Protein AF-U6LW77-F1 (afdb_monomer_lite)

Secondary structure (DSSP, 8-state):
---EEEEGGGPPP--SSHHHHHHTSSS----S-TT-EEEEE-TT-------------TTT-GGG-S-S-----PPPP---SS---THHHHHHHHH-TT--------------SSS-HHHHHHHHHHHHHHHHHHHHHHHHHHT--

Organism: Eimeria maxima (NCBI:txid5804)

Structure (mmCIF, N/CA/C/O backbone):
data_AF-U6LW77-F1
#
_entry.id   AF-U6LW77-F1
#
loop_
_atom_site.group_PDB
_atom_site.id
_atom_site.type_symbol
_atom_site.label_atom_id
_atom_site.label_alt_id
_atom_site.label_comp_id
_atom_site.label_asym_id
_atom_site.label_entity_id
_atom_site.label_seq_id
_atom_site.pdbx_PDB_ins_code
_atom_site.Cartn_x
_atom_site.Cartn_y
_atom_site.Cartn_z
_atom_site.occupancy
_atom_site.B_iso_or_equiv
_atom_site.auth_seq_id
_atom_site.auth_comp_id
_atom_site.auth_asym_id
_atom_site.auth_atom_id
_atom_site.pdbx_PDB_model_num
ATOM 1 N N . MET A 1 1 ? -12.841 -6.731 -34.573 1.00 54.94 1 MET A N 1
ATOM 2 C CA . MET A 1 1 ? -11.436 -6.396 -34.899 1.00 54.94 1 MET A CA 1
ATOM 3 C C . MET A 1 1 ? -10.593 -6.785 -33.699 1.00 54.94 1 MET A C 1
ATOM 5 O O . MET A 1 1 ? -10.964 -6.394 -32.600 1.00 54.94 1 MET A O 1
ATOM 9 N N . ALA A 1 2 ? -9.561 -7.614 -33.876 1.00 68.81 2 ALA A N 1
ATOM 10 C CA . ALA A 1 2 ? -8.704 -8.038 -32.770 1.00 68.81 2 ALA A CA 1
ATOM 11 C C . ALA A 1 2 ? -7.929 -6.826 -32.225 1.00 68.81 2 ALA A C 1
ATOM 13 O O . ALA A 1 2 ? -7.281 -6.113 -32.988 1.00 68.81 2 ALA A O 1
ATOM 14 N N . GLU A 1 3 ? -8.062 -6.565 -30.928 1.00 81.88 3 GLU A N 1
ATOM 15 C CA . GLU A 1 3 ? -7.374 -5.492 -30.206 1.00 81.88 3 GLU A CA 1
ATOM 16 C C . GLU A 1 3 ? -6.294 -6.141 -29.341 1.00 81.88 3 GLU A C 1
ATOM 18 O O . GLU A 1 3 ? -6.603 -7.033 -28.548 1.00 81.88 3 GLU A O 1
ATOM 23 N N . TYR A 1 4 ? -5.041 -5.712 -29.493 1.00 89.50 4 TYR A N 1
ATOM 24 C CA . TYR A 1 4 ? -3.953 -6.188 -28.644 1.00 89.50 4 TYR A CA 1
ATOM 25 C C . TYR A 1 4 ? -3.834 -5.281 -27.419 1.00 89.50 4 TYR A C 1
ATOM 27 O O . TYR A 1 4 ? -3.858 -4.057 -27.538 1.00 89.50 4 TYR A O 1
ATOM 35 N N . ARG A 1 5 ? -3.735 -5.867 -26.227 1.00 94.06 5 ARG A N 1
ATOM 36 C CA . ARG A 1 5 ? -3.650 -5.130 -24.961 1.00 94.06 5 ARG A CA 1
ATOM 37 C C . ARG A 1 5 ? -2.265 -5.323 -24.371 1.00 94.06 5 ARG A C 1
ATOM 39 O O . ARG A 1 5 ? -1.871 -6.461 -24.140 1.00 94.06 5 ARG A O 1
ATOM 46 N N . PHE A 1 6 ? -1.576 -4.218 -24.123 1.00 93.88 6 PHE A N 1
ATOM 47 C CA . PHE A 1 6 ? -0.241 -4.199 -23.547 1.00 93.88 6 PHE A CA 1
ATOM 48 C C . PHE A 1 6 ? -0.336 -3.891 -22.053 1.00 93.88 6 PHE A C 1
ATOM 50 O O . PHE A 1 6 ? -0.899 -2.864 -21.649 1.00 93.88 6 PHE A O 1
ATOM 57 N N . TYR A 1 7 ? 0.182 -4.796 -21.235 1.00 95.94 7 TYR A N 1
ATOM 58 C CA . TYR A 1 7 ? 0.090 -4.755 -19.781 1.00 95.94 7 TYR A CA 1
ATOM 59 C C . TYR A 1 7 ? 1.467 -4.539 -19.152 1.00 95.94 7 TYR A C 1
ATOM 61 O O . TYR A 1 7 ? 2.499 -4.736 -19.785 1.00 95.94 7 TYR A O 1
ATOM 69 N N . ALA A 1 8 ? 1.497 -4.169 -17.873 1.00 95.81 8 ALA A N 1
ATOM 70 C CA . ALA A 1 8 ? 2.746 -3.975 -17.145 1.00 95.81 8 ALA A CA 1
ATOM 71 C C . ALA A 1 8 ? 3.631 -5.231 -17.128 1.00 95.81 8 ALA A C 1
ATOM 73 O O . ALA A 1 8 ? 4.846 -5.106 -17.220 1.00 95.81 8 ALA A O 1
ATOM 74 N N . ARG A 1 9 ? 3.049 -6.436 -17.096 1.00 94.88 9 ARG A N 1
ATOM 75 C CA . ARG A 1 9 ? 3.798 -7.705 -17.191 1.00 94.88 9 ARG A CA 1
ATOM 76 C C . ARG A 1 9 ? 4.641 -7.876 -18.458 1.00 94.88 9 ARG A C 1
ATOM 78 O O . ARG A 1 9 ? 5.553 -8.691 -18.450 1.00 94.88 9 ARG A O 1
ATOM 85 N N . ASP A 1 10 ? 4.341 -7.132 -19.521 1.00 93.56 10 ASP A N 1
ATOM 86 C CA . ASP A 1 10 ? 5.078 -7.209 -20.784 1.00 93.56 10 ASP A CA 1
ATOM 87 C C . ASP A 1 10 ? 6.398 -6.403 -20.726 1.00 93.56 10 ASP A C 1
ATOM 89 O O . ASP A 1 10 ? 7.209 -6.457 -21.649 1.00 93.56 10 ASP A O 1
ATOM 93 N N . LEU A 1 11 ? 6.641 -5.660 -19.635 1.00 93.62 11 LEU A N 1
ATOM 94 C CA . LEU A 1 11 ? 7.901 -4.961 -19.382 1.00 93.62 11 LEU A CA 1
ATOM 95 C C . LEU A 1 11 ? 8.980 -5.939 -18.905 1.00 93.62 11 LEU A C 1
ATOM 97 O O . LEU A 1 11 ? 8.848 -6.576 -17.859 1.00 93.62 11 LEU A O 1
ATOM 101 N N . VAL A 1 12 ? 10.090 -5.998 -19.641 1.00 92.88 12 VAL A N 1
ATOM 102 C CA . VAL A 1 12 ? 11.230 -6.870 -19.333 1.00 92.88 12 VAL A CA 1
ATOM 103 C C . VAL A 1 12 ? 12.325 -6.080 -18.624 1.00 92.88 12 VAL A C 1
ATOM 105 O O . VAL A 1 12 ? 12.732 -5.009 -19.074 1.00 92.88 12 VAL A O 1
ATOM 108 N N . TRP A 1 13 ? 12.840 -6.622 -17.519 1.00 94.12 13 TRP A N 1
ATOM 109 C CA . TRP A 1 13 ? 13.993 -6.042 -16.840 1.00 94.12 13 TRP A CA 1
ATOM 110 C C . TRP A 1 13 ? 15.296 -6.374 -17.566 1.00 94.12 13 TRP A C 1
ATOM 112 O O . TRP A 1 13 ? 15.626 -7.538 -17.794 1.00 94.12 13 TRP A O 1
ATOM 122 N N . ILE A 1 14 ? 16.062 -5.329 -17.877 1.00 93.12 14 ILE A N 1
ATOM 123 C CA . ILE A 1 14 ? 17.384 -5.429 -18.491 1.00 93.12 14 ILE A CA 1
ATOM 124 C C . ILE A 1 14 ? 18.415 -4.941 -17.457 1.00 93.12 14 ILE A C 1
ATOM 126 O O . ILE A 1 14 ? 18.376 -3.770 -17.066 1.00 93.12 14 ILE A O 1
ATOM 130 N N . PRO A 1 15 ? 19.325 -5.806 -16.970 1.00 92.50 15 PRO A N 1
ATOM 1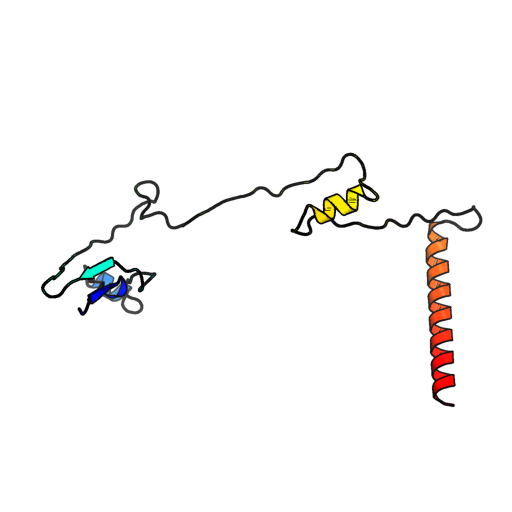31 C CA . PRO A 1 15 ? 20.340 -5.404 -16.003 1.00 92.50 15 PRO A CA 1
ATOM 132 C C . PRO A 1 15 ? 21.380 -4.485 -16.654 1.00 92.50 15 PRO A C 1
ATOM 134 O O . PRO A 1 15 ? 21.847 -4.748 -17.758 1.00 92.50 15 PRO A O 1
ATOM 137 N N . PHE A 1 16 ? 21.808 -3.441 -15.940 1.00 90.56 16 PHE A N 1
ATOM 138 C CA . PHE A 1 16 ? 22.823 -2.509 -16.449 1.00 90.56 16 PHE A CA 1
ATOM 139 C C . PHE A 1 16 ? 24.257 -3.040 -16.284 1.00 90.56 16 PHE A C 1
ATOM 141 O O . PHE A 1 16 ? 25.178 -2.597 -16.961 1.00 90.56 16 PHE A O 1
ATOM 148 N N . SER A 1 17 ? 24.475 -3.970 -15.348 1.00 92.50 17 SER A N 1
ATOM 149 C CA . SER A 1 17 ? 25.791 -4.559 -15.071 1.00 92.50 17 SER A CA 1
ATOM 150 C C . SER A 1 17 ? 25.683 -6.001 -14.576 1.00 92.50 17 SER A C 1
ATOM 152 O O . SER A 1 17 ? 24.693 -6.378 -13.942 1.00 92.50 17 SER A O 1
ATOM 154 N N . GLU A 1 18 ? 26.745 -6.787 -14.769 1.00 92.44 18 GLU A N 1
ATOM 155 C CA . GLU A 1 18 ? 26.827 -8.173 -14.277 1.00 92.44 18 GLU A CA 1
ATOM 156 C C . GLU A 1 18 ? 26.655 -8.269 -12.755 1.00 92.44 18 GLU A C 1
ATOM 158 O O . GLU A 1 18 ? 26.018 -9.187 -12.244 1.00 92.44 18 GLU A O 1
ATOM 163 N N . ARG A 1 19 ? 27.124 -7.262 -12.008 1.00 93.31 19 ARG A N 1
ATOM 164 C CA . ARG A 1 19 ? 26.919 -7.193 -10.556 1.00 93.31 19 ARG A CA 1
ATOM 165 C C . ARG A 1 19 ? 25.438 -7.087 -10.181 1.00 93.31 19 ARG A C 1
A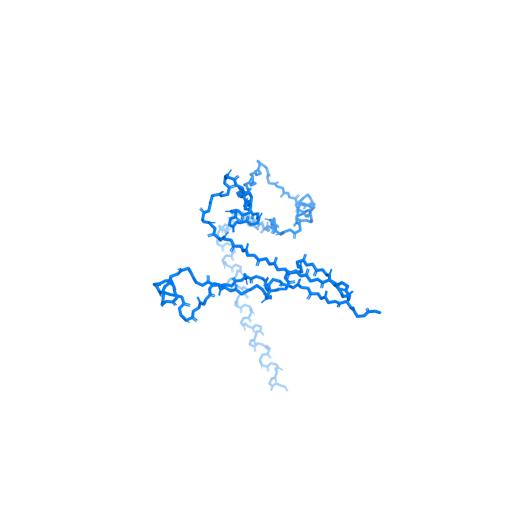TOM 167 O O . ARG A 1 19 ? 25.014 -7.698 -9.203 1.00 93.31 19 ARG A O 1
ATOM 174 N N . GLN A 1 20 ? 24.649 -6.307 -10.925 1.00 91.19 20 GLN A N 1
ATOM 175 C CA . GLN A 1 20 ? 23.202 -6.222 -10.695 1.00 91.19 20 GLN A CA 1
ATOM 176 C C . GLN A 1 20 ? 22.514 -7.542 -11.038 1.00 91.19 20 GLN A C 1
ATOM 178 O O . GLN A 1 20 ? 21.685 -8.005 -10.259 1.00 91.19 20 GLN A O 1
ATOM 183 N N . LYS A 1 21 ? 22.903 -8.168 -12.152 1.00 92.38 21 LYS A N 1
ATOM 184 C CA . LYS A 1 21 ? 22.384 -9.473 -12.569 1.00 92.38 21 LYS A CA 1
ATOM 185 C C . LYS A 1 21 ? 22.619 -10.549 -11.506 1.00 92.38 21 LYS A C 1
ATOM 187 O O . LYS A 1 21 ? 21.693 -11.271 -11.165 1.00 92.38 21 LYS A O 1
ATOM 192 N N . GLN A 1 22 ? 23.818 -10.601 -10.922 1.00 93.75 22 GLN A N 1
ATOM 193 C CA . GLN A 1 22 ? 24.131 -11.523 -9.824 1.00 93.75 22 GLN A CA 1
ATOM 194 C C . GLN A 1 22 ? 23.328 -11.219 -8.555 1.00 93.75 22 GLN A C 1
ATOM 196 O O . GLN A 1 22 ? 22.841 -12.135 -7.900 1.00 93.75 22 GLN A O 1
ATOM 201 N N . LYS A 1 23 ? 23.163 -9.936 -8.209 1.00 93.31 23 LYS A N 1
ATOM 202 C CA . LYS A 1 23 ? 22.429 -9.528 -7.003 1.00 93.31 23 LYS A CA 1
ATOM 203 C C . LYS A 1 23 ? 20.954 -9.937 -7.044 1.00 93.31 23 LYS A C 1
ATOM 205 O O . LYS A 1 23 ? 20.413 -10.315 -6.011 1.00 93.31 23 LYS A O 1
ATOM 210 N N . PHE A 1 24 ? 20.322 -9.843 -8.209 1.00 92.00 24 PHE A N 1
ATOM 211 C CA . PHE A 1 24 ? 18.891 -10.100 -8.396 1.00 92.00 24 PHE A CA 1
ATOM 212 C C . PHE A 1 24 ? 18.617 -11.394 -9.177 1.00 92.00 24 PHE A C 1
ATOM 214 O O . PHE A 1 24 ? 17.606 -11.506 -9.860 1.00 92.00 24 PHE A O 1
ATOM 221 N N . ILE A 1 25 ? 19.517 -12.378 -9.092 1.00 91.81 25 ILE A N 1
ATOM 222 C CA . ILE A 1 25 ? 19.391 -13.633 -9.848 1.00 91.81 25 ILE A CA 1
ATOM 223 C C . ILE A 1 25 ? 18.161 -14.456 -9.441 1.00 91.81 25 ILE A C 1
ATOM 225 O O . ILE A 1 25 ? 17.517 -15.057 -10.294 1.00 91.81 25 ILE A O 1
ATOM 229 N N . ASN A 1 26 ? 17.835 -14.467 -8.146 1.00 92.75 26 ASN A N 1
ATOM 230 C CA . ASN A 1 26 ? 16.722 -15.252 -7.606 1.00 92.75 26 ASN A CA 1
ATOM 231 C C . ASN A 1 26 ? 15.370 -14.551 -7.780 1.00 92.75 26 ASN A C 1
ATOM 233 O O . ASN A 1 26 ? 14.350 -15.222 -7.880 1.00 92.75 26 ASN A O 1
ATOM 237 N N . ASP A 1 27 ? 15.372 -13.218 -7.781 1.00 92.50 27 ASP A N 1
ATOM 238 C CA . ASP A 1 27 ? 14.169 -12.393 -7.875 1.00 92.50 27 ASP A CA 1
ATOM 239 C C . ASP A 1 27 ? 14.482 -11.125 -8.687 1.00 92.50 27 ASP A C 1
ATOM 241 O O . ASP A 1 27 ? 14.971 -10.128 -8.135 1.00 92.50 27 ASP A O 1
ATOM 245 N N . PRO A 1 28 ? 14.312 -11.179 -10.021 1.00 92.62 28 PRO A N 1
ATOM 246 C CA . PRO A 1 28 ? 14.568 -10.037 -10.880 1.00 92.62 28 PRO A CA 1
ATOM 247 C C . PRO A 1 28 ? 13.510 -8.942 -10.655 1.00 92.62 28 PRO A C 1
ATOM 249 O O . PRO A 1 28 ? 12.326 -9.248 -10.486 1.00 92.62 28 PRO A O 1
ATOM 252 N N . PRO A 1 29 ? 13.898 -7.653 -10.711 1.00 93.75 29 PRO A N 1
ATOM 253 C CA . PRO A 1 29 ? 12.957 -6.543 -10.684 1.00 93.75 29 PRO A CA 1
ATOM 254 C C . PRO A 1 29 ? 11.831 -6.711 -11.704 1.00 93.75 29 PRO A C 1
ATOM 256 O O . PRO A 1 29 ? 12.076 -6.916 -12.890 1.00 93.75 29 PRO A O 1
ATOM 259 N N . HIS A 1 30 ? 10.597 -6.575 -11.240 1.00 93.50 30 HIS A N 1
ATOM 260 C CA . HIS A 1 30 ? 9.400 -6.648 -12.067 1.00 93.50 30 HIS A CA 1
ATOM 261 C C . HIS A 1 30 ? 8.324 -5.698 -11.517 1.00 93.50 30 HIS A C 1
ATOM 263 O O . HIS A 1 30 ? 8.408 -5.263 -10.363 1.00 93.50 30 HIS A O 1
ATOM 269 N N . PRO A 1 31 ? 7.316 -5.323 -12.323 1.00 94.88 31 PRO A N 1
ATOM 270 C CA . PRO A 1 31 ? 6.204 -4.512 -11.842 1.00 94.88 31 PRO A CA 1
ATOM 271 C C . PRO A 1 31 ? 5.411 -5.236 -10.752 1.00 94.88 31 PRO A C 1
ATOM 273 O O . PRO A 1 31 ? 5.011 -6.381 -10.933 1.00 94.88 31 PRO A O 1
ATOM 276 N N . VAL A 1 32 ? 5.120 -4.537 -9.652 1.00 94.44 32 VAL A N 1
ATOM 277 C CA . VAL A 1 32 ? 4.361 -5.085 -8.509 1.00 94.44 32 VAL A CA 1
ATOM 278 C C . VAL A 1 32 ? 2.963 -5.557 -8.924 1.00 94.44 32 VAL A C 1
ATOM 280 O O . VAL A 1 32 ? 2.461 -6.560 -8.425 1.00 94.44 32 VAL A O 1
ATOM 283 N N . HIS A 1 33 ? 2.331 -4.833 -9.850 1.00 96.12 33 HIS A N 1
ATOM 284 C CA . HIS A 1 33 ? 1.002 -5.152 -10.362 1.00 96.12 33 HIS A CA 1
ATOM 285 C C . HIS A 1 33 ? 1.085 -5.467 -11.864 1.00 96.12 33 HIS A C 1
ATOM 287 O O . HIS A 1 33 ? 1.161 -4.538 -12.673 1.00 96.12 33 HIS A O 1
ATOM 293 N N . PRO A 1 34 ? 1.060 -6.754 -12.257 1.00 95.00 34 PRO A N 1
ATOM 294 C CA . PRO A 1 34 ? 1.243 -7.168 -13.651 1.00 95.00 34 PRO A CA 1
ATOM 295 C C . PRO A 1 34 ? 0.076 -6.777 -14.569 1.00 95.00 34 PRO A C 1
ATOM 297 O O . PRO A 1 34 ? 0.268 -6.624 -15.775 1.00 95.00 34 PRO A O 1
ATOM 300 N N . ASP A 1 35 ? -1.118 -6.581 -14.006 1.00 96.69 35 ASP A N 1
ATOM 301 C CA . ASP A 1 35 ? -2.367 -6.380 -14.754 1.00 96.69 35 ASP A CA 1
ATOM 302 C C . ASP A 1 35 ? -2.729 -4.912 -14.998 1.00 96.69 35 ASP A C 1
ATOM 304 O O . ASP A 1 35 ? -3.817 -4.605 -15.493 1.00 96.69 35 ASP A O 1
ATOM 308 N N . ILE A 1 36 ? -1.815 -3.985 -14.701 1.00 96.81 36 ILE A N 1
ATOM 309 C CA . ILE A 1 36 ? -1.991 -2.585 -15.088 1.00 96.81 36 ILE A CA 1
ATOM 310 C C . ILE A 1 36 ? -1.943 -2.509 -16.616 1.00 96.81 36 ILE A C 1
ATOM 312 O O . ILE A 1 36 ? -0.915 -2.788 -17.233 1.00 96.81 36 ILE A O 1
ATOM 316 N N . LEU A 1 37 ? -3.065 -2.133 -17.232 1.00 96.56 37 LEU A N 1
ATOM 317 C CA . LEU A 1 37 ? -3.136 -1.867 -18.664 1.00 96.56 37 LEU A CA 1
ATOM 318 C C . LEU A 1 37 ? -2.373 -0.574 -18.968 1.00 96.56 37 LEU A C 1
ATOM 320 O O . LEU A 1 37 ? -2.749 0.489 -18.480 1.00 96.56 37 LEU A O 1
ATOM 324 N N . ILE A 1 38 ? -1.335 -0.662 -19.795 1.00 94.56 38 ILE A N 1
ATOM 325 C CA . ILE A 1 38 ? -0.564 0.506 -20.232 1.00 94.56 38 ILE A CA 1
ATOM 326 C C . ILE A 1 38 ? -1.238 1.125 -21.454 1.00 94.56 38 ILE A C 1
ATOM 328 O O . ILE A 1 38 ? -1.532 2.317 -21.472 1.00 94.56 38 ILE A O 1
ATOM 332 N N . THR A 1 39 ? -1.487 0.318 -22.487 1.00 95.12 39 THR A N 1
ATOM 333 C CA . THR A 1 39 ? -2.088 0.798 -23.735 1.00 95.12 39 THR A CA 1
ATOM 334 C C . THR A 1 39 ? -2.736 -0.332 -24.528 1.00 95.12 39 THR A C 1
ATOM 336 O O . THR A 1 39 ? -2.598 -1.517 -24.211 1.00 95.12 39 THR A O 1
ATOM 339 N N . LYS A 1 40 ? -3.473 0.040 -25.572 1.00 95.19 40 LYS A N 1
ATOM 340 C CA . LYS A 1 40 ? -4.112 -0.879 -26.505 1.00 95.19 40 LYS A CA 1
ATOM 341 C C . LYS A 1 40 ? -3.720 -0.522 -27.929 1.00 95.19 40 LYS A C 1
ATOM 343 O O . LYS A 1 40 ? -3.758 0.647 -28.305 1.00 95.19 40 LYS A O 1
ATOM 348 N N . LEU A 1 41 ? -3.369 -1.536 -28.706 1.00 94.75 41 LEU A N 1
ATOM 349 C CA . LEU A 1 41 ? -2.891 -1.396 -30.073 1.00 94.75 41 LEU A CA 1
ATOM 350 C C . LEU A 1 41 ? -3.912 -1.949 -31.060 1.00 94.75 41 LEU A C 1
ATOM 352 O O . LEU A 1 41 ? -4.536 -2.995 -30.842 1.00 94.75 41 LEU A O 1
ATOM 356 N N . ARG A 1 42 ? -4.059 -1.234 -32.174 1.00 94.12 42 ARG A N 1
ATOM 357 C CA . ARG A 1 42 ? -4.750 -1.721 -33.367 1.00 94.12 42 ARG A CA 1
ATOM 358 C C . ARG A 1 42 ? -3.761 -2.433 -34.298 1.00 94.12 42 ARG A C 1
ATOM 360 O O . ARG A 1 42 ? -2.561 -2.171 -34.220 1.00 94.12 42 ARG A O 1
ATOM 367 N N . PRO A 1 43 ? -4.245 -3.303 -35.201 1.00 94.25 43 PRO A N 1
ATOM 368 C CA . PRO A 1 43 ? -3.389 -3.944 -36.195 1.00 94.25 43 PRO A CA 1
ATOM 369 C C . PRO A 1 43 ? -2.563 -2.918 -36.986 1.00 94.25 43 PRO A C 1
ATOM 371 O O . PRO A 1 43 ? -3.121 -1.942 -37.488 1.00 94.25 43 PRO A O 1
ATOM 374 N N . GLY A 1 44 ? -1.249 -3.143 -37.077 1.00 92.19 44 GLY A N 1
ATOM 375 C CA . GLY A 1 44 ? -0.292 -2.251 -37.746 1.00 92.19 44 GLY A CA 1
ATOM 376 C C . GLY A 1 44 ? 0.369 -1.199 -36.847 1.00 92.19 44 GLY A C 1
ATOM 377 O O . GLY A 1 44 ? 1.173 -0.419 -37.344 1.00 92.19 44 GLY A O 1
ATOM 378 N N . GLN A 1 45 ? 0.043 -1.153 -35.550 1.00 94.00 45 GLN A N 1
ATOM 379 C CA . GLN A 1 45 ? 0.730 -0.298 -34.577 1.00 94.00 45 GLN A CA 1
ATOM 380 C C . GLN A 1 45 ? 1.767 -1.093 -33.781 1.00 94.00 45 GLN A C 1
ATOM 382 O O . GLN A 1 45 ? 1.478 -2.194 -33.316 1.00 94.00 45 GLN A O 1
ATOM 387 N N . GLU A 1 46 ? 2.936 -0.493 -33.568 1.00 92.50 46 GLU A N 1
ATOM 388 C CA . GLU A 1 46 ? 4.045 -1.062 -32.797 1.00 92.50 46 GLU A CA 1
ATOM 389 C C . GLU A 1 46 ? 4.566 -0.035 -31.785 1.00 92.50 46 GLU A C 1
ATOM 391 O O . GLU A 1 46 ? 4.474 1.175 -32.008 1.00 92.50 46 GLU A O 1
ATOM 396 N N . ILE A 1 47 ? 5.081 -0.517 -30.652 1.00 90.81 47 ILE A N 1
ATOM 397 C CA . ILE A 1 47 ? 5.684 0.308 -29.600 1.00 90.81 47 ILE A CA 1
ATOM 398 C C . ILE A 1 47 ? 7.008 -0.325 -29.188 1.00 90.81 47 ILE A C 1
ATOM 400 O O . ILE A 1 47 ? 7.046 -1.493 -28.810 1.00 90.81 47 ILE A O 1
ATOM 404 N N . GLU A 1 48 ? 8.061 0.488 -29.180 1.00 93.31 48 GLU A N 1
ATOM 405 C CA . GLU A 1 48 ? 9.347 0.173 -28.566 1.00 93.31 48 GLU A CA 1
ATOM 406 C C . GLU A 1 48 ? 9.665 1.248 -27.516 1.00 93.31 48 GLU A C 1
ATOM 408 O O . GLU A 1 48 ? 9.561 2.446 -27.785 1.00 93.31 48 GLU A O 1
ATOM 413 N N . LEU A 1 49 ? 9.999 0.829 -26.293 1.00 91.44 49 LEU A N 1
ATOM 414 C CA . LEU A 1 49 ? 10.250 1.721 -25.160 1.00 91.44 49 LEU A CA 1
ATOM 415 C C . LEU A 1 49 ? 11.393 1.177 -24.302 1.00 91.44 49 LEU A C 1
ATOM 417 O O . LEU A 1 49 ? 11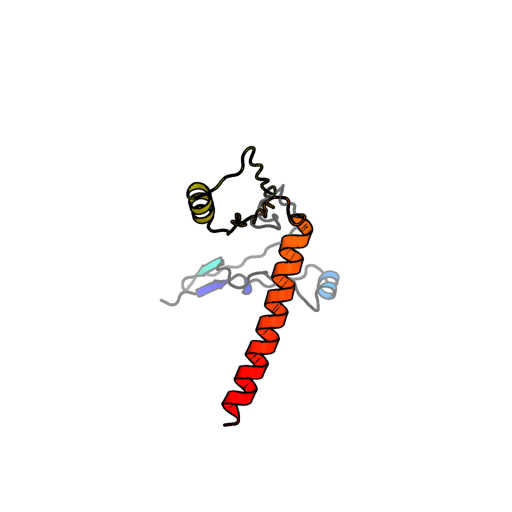.369 0.023 -23.882 1.00 91.44 49 LEU A O 1
ATOM 421 N N . TYR A 1 50 ? 12.325 2.064 -23.952 1.00 94.25 50 TYR A N 1
ATOM 422 C CA . TYR A 1 50 ? 13.336 1.829 -22.926 1.00 94.25 50 TYR A CA 1
ATOM 423 C C . TYR A 1 50 ? 13.122 2.799 -21.764 1.00 94.25 50 TYR A C 1
ATOM 425 O O . TYR A 1 50 ? 13.005 4.009 -21.961 1.00 94.25 50 TYR A O 1
ATOM 433 N N . GLY A 1 51 ? 13.057 2.263 -20.545 1.00 91.88 51 GLY A N 1
ATOM 434 C CA . GLY A 1 51 ? 12.871 3.038 -19.322 1.00 91.88 51 GLY A CA 1
ATOM 435 C C . GLY A 1 51 ? 14.019 2.827 -18.343 1.00 91.88 51 GLY A C 1
ATOM 436 O O . GLY A 1 51 ? 14.424 1.695 -18.090 1.00 91.88 51 GLY A O 1
ATOM 437 N N . TYR A 1 52 ? 14.508 3.918 -17.753 1.00 93.25 52 TYR A N 1
ATOM 438 C CA . TYR A 1 52 ? 15.489 3.881 -16.669 1.00 93.25 52 TYR A CA 1
ATOM 439 C C . TYR A 1 52 ? 14.789 4.123 -15.333 1.00 93.25 52 TYR A C 1
ATOM 441 O O . TYR A 1 52 ? 14.029 5.081 -15.176 1.00 93.25 52 TYR A O 1
ATOM 449 N N . LEU A 1 53 ? 15.031 3.237 -14.367 1.00 91.31 53 LEU A N 1
ATOM 450 C CA . LEU A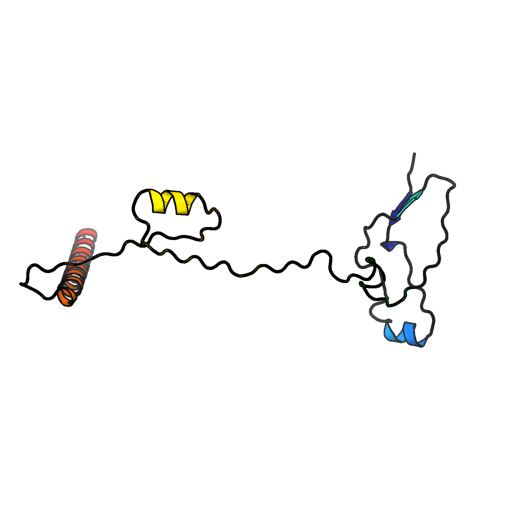 1 53 ? 14.469 3.352 -13.025 1.00 91.31 53 LEU A CA 1
ATOM 451 C C . LEU A 1 53 ? 15.448 4.082 -12.110 1.00 91.31 53 LEU A C 1
ATOM 453 O O . LEU A 1 53 ? 16.581 3.646 -11.913 1.00 91.31 53 LEU A O 1
ATOM 457 N N . GLU A 1 54 ? 14.973 5.165 -11.503 1.00 91.81 54 GLU A N 1
ATOM 458 C CA . GLU A 1 54 ? 15.740 5.974 -10.562 1.00 91.81 54 GLU A CA 1
ATOM 459 C C . GLU A 1 54 ? 15.083 5.979 -9.184 1.00 91.81 54 GLU A C 1
ATOM 461 O O . GLU A 1 54 ? 13.854 6.035 -9.039 1.00 91.81 54 GLU A O 1
ATOM 466 N N . LYS A 1 55 ? 15.924 5.972 -8.148 1.00 93.31 55 LYS A N 1
ATOM 467 C CA . LYS A 1 55 ? 15.478 6.167 -6.771 1.00 93.31 55 LYS A CA 1
ATOM 468 C C . LYS A 1 55 ? 15.242 7.657 -6.533 1.00 93.31 55 LYS A C 1
ATOM 470 O O . LYS A 1 55 ? 16.192 8.432 -6.528 1.00 93.31 55 LYS A O 1
ATOM 475 N N . GLY A 1 56 ? 13.996 8.034 -6.268 1.00 94.56 56 GLY A N 1
ATOM 476 C CA . GLY A 1 56 ? 13.630 9.393 -5.878 1.00 94.56 56 GLY A CA 1
ATOM 477 C C . GLY A 1 56 ? 12.882 9.447 -4.551 1.00 94.56 56 GLY A C 1
ATOM 478 O O . GLY A 1 56 ? 12.708 8.440 -3.864 1.00 94.56 56 GLY A O 1
ATOM 479 N N . LEU A 1 57 ? 12.456 10.655 -4.187 1.00 95.88 57 LEU A N 1
ATOM 480 C CA . LEU A 1 57 ? 11.685 10.937 -2.979 1.00 95.88 57 LEU A CA 1
ATOM 481 C C . LEU A 1 57 ? 10.266 11.363 -3.367 1.00 95.88 57 LEU A C 1
ATOM 483 O O . LEU A 1 57 ? 10.090 12.118 -4.324 1.00 95.88 57 LEU A O 1
ATOM 487 N N . GLY A 1 58 ? 9.262 10.965 -2.579 1.00 93.44 58 GLY A N 1
ATOM 488 C CA . GLY A 1 58 ? 7.869 11.390 -2.781 1.00 93.44 58 GLY A CA 1
ATOM 489 C C . GLY A 1 58 ? 7.677 12.913 -2.748 1.00 93.44 58 GLY A C 1
ATOM 490 O O . GLY A 1 58 ? 6.793 13.436 -3.418 1.00 93.44 58 GLY A O 1
ATOM 491 N N . LYS A 1 59 ? 8.569 13.640 -2.053 1.00 94.25 59 LYS A N 1
ATOM 492 C CA . LYS A 1 59 ? 8.619 15.112 -2.071 1.00 94.25 59 LYS A CA 1
ATOM 493 C C . LYS A 1 59 ? 8.922 15.678 -3.464 1.00 94.25 59 LYS A C 1
ATOM 495 O O . LYS A 1 59 ? 8.440 16.754 -3.793 1.00 94.25 59 LYS A O 1
ATOM 500 N N . THR A 1 60 ? 9.731 14.983 -4.263 1.00 96.62 60 THR A N 1
ATOM 501 C CA . THR A 1 60 ? 10.108 15.420 -5.614 1.00 96.62 60 THR A CA 1
ATOM 502 C C . THR A 1 60 ? 9.002 15.121 -6.619 1.00 96.62 60 THR A C 1
ATOM 504 O O . THR A 1 60 ? 8.733 15.937 -7.494 1.00 96.62 60 THR A O 1
ATOM 507 N N . HIS A 1 61 ? 8.368 13.949 -6.519 1.00 96.56 61 HIS A N 1
ATOM 508 C CA . HIS A 1 61 ? 7.266 13.567 -7.400 1.00 96.56 61 HIS A CA 1
ATOM 5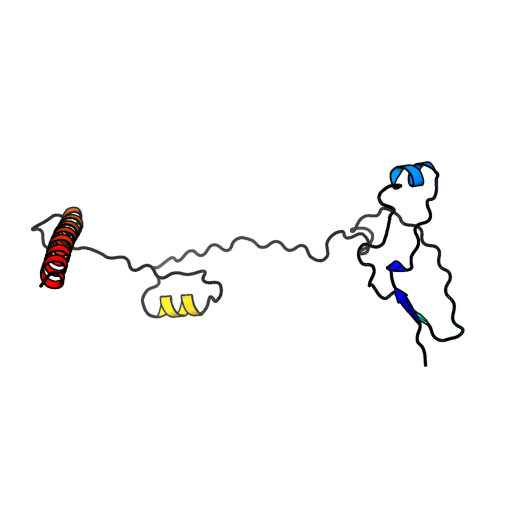09 C C . HIS A 1 61 ? 6.389 12.480 -6.768 1.00 96.56 61 HIS A C 1
ATOM 511 O O . HIS A 1 61 ? 6.901 11.531 -6.173 1.00 96.56 61 HIS A O 1
ATOM 517 N N . ALA A 1 62 ? 5.074 12.551 -7.003 1.00 95.44 62 ALA A N 1
ATOM 518 C CA . ALA A 1 62 ? 4.087 11.620 -6.447 1.00 95.44 62 ALA A CA 1
ATOM 519 C C . ALA A 1 62 ? 4.337 10.142 -6.817 1.00 95.44 62 ALA A C 1
ATOM 521 O 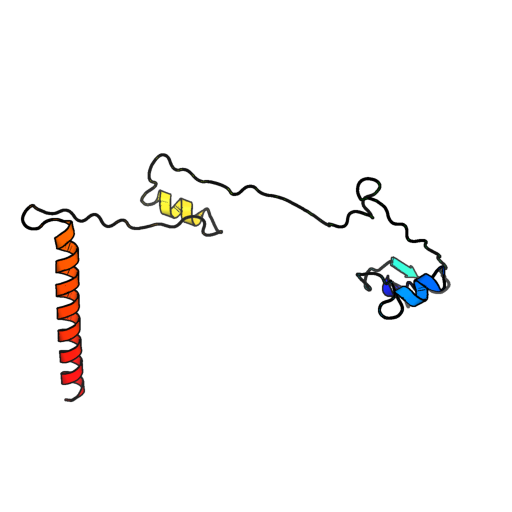O . ALA A 1 62 ? 4.061 9.258 -6.017 1.00 95.44 62 ALA A O 1
ATOM 522 N N . LYS A 1 63 ? 4.937 9.867 -7.986 1.00 93.88 63 LYS A N 1
ATOM 523 C CA . LYS A 1 63 ? 5.344 8.507 -8.423 1.00 93.88 63 LYS A CA 1
ATOM 524 C C . LYS A 1 63 ? 6.303 7.788 -7.460 1.00 93.88 63 LYS A C 1
ATOM 526 O O . LYS A 1 63 ? 6.407 6.571 -7.510 1.00 93.88 63 LYS A O 1
ATOM 531 N N . TRP A 1 64 ? 7.025 8.540 -6.626 1.00 96.25 64 TRP A N 1
ATOM 532 C CA . TRP A 1 64 ? 7.916 8.005 -5.593 1.00 96.25 64 TRP A CA 1
ATOM 533 C C . TRP A 1 64 ? 7.277 8.019 -4.197 1.00 96.25 64 TRP A C 1
ATOM 535 O O . TRP A 1 64 ? 7.973 7.784 -3.210 1.00 96.25 64 TRP A O 1
ATOM 545 N N . SER A 1 65 ? 5.977 8.316 -4.082 1.00 95.44 65 SER A N 1
ATOM 546 C CA . SER A 1 65 ? 5.241 8.114 -2.835 1.00 95.44 65 SER A CA 1
ATOM 547 C C . SER A 1 65 ? 5.076 6.610 -2.595 1.00 95.44 65 SER A C 1
ATOM 549 O O . SER A 1 65 ? 4.448 5.942 -3.416 1.00 95.44 65 SER A O 1
ATOM 551 N N . PRO A 1 66 ? 5.612 6.051 -1.496 1.00 94.44 66 PRO A N 1
ATOM 552 C CA . PRO A 1 66 ? 5.496 4.621 -1.212 1.00 94.44 66 PRO A CA 1
ATOM 553 C C . PRO A 1 66 ? 4.116 4.232 -0.660 1.00 94.44 66 PRO A C 1
ATOM 555 O O . PRO A 1 66 ? 3.822 3.049 -0.529 1.00 94.44 66 PRO A O 1
ATOM 558 N N . VAL A 1 67 ? 3.284 5.214 -0.297 1.00 93.00 67 VAL A N 1
ATOM 559 C CA . VAL A 1 67 ? 1.958 5.012 0.297 1.00 93.00 67 VAL A CA 1
ATOM 560 C C . VAL A 1 67 ? 0.875 5.608 -0.599 1.00 93.00 67 VAL A C 1
ATOM 562 O O . VAL A 1 67 ? 1.065 6.684 -1.170 1.00 93.00 67 VAL A O 1
ATOM 565 N N . ALA A 1 68 ? -0.268 4.919 -0.692 1.00 88.75 68 ALA A N 1
ATOM 566 C CA . ALA A 1 68 ? -1.453 5.421 -1.389 1.00 88.75 68 ALA A CA 1
ATOM 567 C C . ALA A 1 68 ? -2.189 6.477 -0.549 1.00 88.75 68 ALA A C 1
ATOM 569 O O . ALA A 1 68 ? -2.429 7.593 -1.000 1.00 88.75 68 ALA A O 1
ATOM 570 N N . THR A 1 69 ? -2.532 6.152 0.697 1.00 92.56 69 THR A N 1
ATOM 571 C CA . THR A 1 69 ? -3.133 7.093 1.648 1.00 92.56 69 THR A CA 1
ATOM 572 C C . THR A 1 69 ? -2.707 6.703 3.054 1.00 92.56 69 THR A C 1
ATOM 574 O O . THR A 1 69 ? -2.937 5.576 3.483 1.00 92.56 69 THR A O 1
ATOM 577 N N . ALA A 1 70 ? -2.075 7.634 3.763 1.00 91.31 70 ALA A N 1
ATOM 578 C CA . ALA A 1 70 ? -1.756 7.494 5.174 1.00 91.31 70 ALA A CA 1
ATOM 579 C C . ALA A 1 70 ? -2.543 8.563 5.933 1.00 91.31 70 ALA A C 1
ATOM 581 O O . ALA A 1 70 ? -2.304 9.756 5.753 1.00 91.31 70 ALA A O 1
ATOM 582 N N . VAL A 1 71 ? -3.504 8.130 6.745 1.00 92.81 71 VAL A N 1
ATOM 583 C CA . VAL A 1 71 ? -4.302 9.005 7.607 1.00 92.81 71 VAL A CA 1
ATOM 584 C C . VAL A 1 71 ? -4.081 8.601 9.053 1.00 92.81 71 VAL A C 1
ATOM 586 O O . VAL A 1 71 ? -3.990 7.416 9.364 1.00 92.81 71 VAL A O 1
ATOM 589 N N . TYR A 1 72 ? -3.994 9.591 9.932 1.00 93.56 72 TYR A N 1
ATOM 590 C CA . TYR A 1 72 ? -4.018 9.378 11.370 1.00 93.56 72 TYR A CA 1
ATOM 591 C C . TYR A 1 72 ? -5.304 9.981 11.924 1.00 93.56 72 TYR A C 1
ATOM 593 O O . TYR A 1 72 ? -5.817 10.979 11.413 1.00 93.56 72 TYR A O 1
ATOM 601 N N . ARG A 1 73 ? -5.832 9.360 12.971 1.00 91.19 73 ARG A N 1
ATOM 602 C CA . ARG A 1 73 ? -6.974 9.866 13.721 1.00 91.19 73 ARG A CA 1
ATOM 603 C C . ARG A 1 73 ? -6.624 9.783 15.195 1.00 91.19 73 ARG A C 1
ATOM 605 O O . ARG A 1 73 ? -6.010 8.810 15.621 1.00 91.19 73 ARG A O 1
ATOM 612 N N . LEU A 1 74 ? -6.982 10.817 15.943 1.00 91.81 74 LEU A N 1
ATOM 613 C CA . LEU A 1 74 ? -6.864 10.791 17.394 1.00 91.81 74 LEU A CA 1
ATOM 614 C C . LEU A 1 74 ? -7.956 9.899 17.978 1.00 91.81 74 LEU A C 1
ATOM 616 O O . LEU A 1 74 ? -9.059 9.819 17.429 1.00 91.81 74 LEU A O 1
ATOM 620 N N . GLU A 1 75 ? -7.635 9.248 19.088 1.00 88.31 75 GLU A N 1
ATOM 621 C CA . GLU A 1 75 ? -8.617 8.516 19.873 1.00 88.31 75 GLU A CA 1
ATOM 622 C C . GLU A 1 75 ? -9.642 9.510 20.445 1.00 88.31 75 GLU A C 1
ATOM 624 O O . GLU A 1 75 ? -9.248 10.472 21.111 1.00 88.31 75 GLU A O 1
ATOM 629 N N . PRO A 1 76 ? -10.940 9.363 20.121 1.00 86.25 76 PRO A N 1
ATOM 630 C CA . PRO A 1 76 ? -11.963 10.243 20.658 1.00 86.25 76 PRO A CA 1
ATOM 631 C C . PRO A 1 76 ? -12.254 9.875 22.116 1.00 86.25 76 PRO A C 1
ATOM 633 O O . PRO A 1 76 ? -12.619 8.740 22.409 1.00 86.25 76 PRO A O 1
ATOM 636 N N . GLU A 1 77 ? -12.144 10.848 23.017 1.00 87.00 77 GLU A N 1
ATOM 637 C CA . GLU A 1 77 ? -12.536 10.703 24.420 1.00 87.00 77 GLU A CA 1
ATOM 638 C C . GLU A 1 77 ? -13.901 11.364 24.647 1.00 87.00 77 GLU A C 1
ATOM 640 O O . GLU A 1 77 ? -14.107 12.531 24.301 1.00 87.00 77 GLU A O 1
ATOM 645 N N . PHE A 1 78 ? -14.842 10.615 25.226 1.00 84.25 78 PHE A N 1
ATOM 646 C CA . PHE A 1 78 ? -16.175 11.110 25.568 1.00 84.25 78 PHE A CA 1
ATOM 647 C C . PHE A 1 78 ? -16.284 11.277 27.083 1.00 84.25 78 PHE A C 1
ATOM 649 O O . PHE A 1 78 ? -16.303 10.294 27.820 1.00 84.25 78 PHE A O 1
ATOM 656 N N . VAL A 1 79 ? -16.387 12.524 27.547 1.00 87.00 79 VAL A N 1
ATOM 657 C CA . VAL A 1 79 ? -16.609 12.842 28.962 1.00 87.00 79 VAL A CA 1
ATOM 658 C C . VAL A 1 79 ? -18.015 13.401 29.129 1.00 87.00 79 VAL A C 1
ATOM 660 O O . VAL A 1 79 ? -18.352 14.449 28.577 1.00 87.00 79 VAL A O 1
ATOM 663 N N . PHE A 1 80 ? -18.839 12.704 29.908 1.00 84.81 80 PHE A N 1
ATOM 664 C CA . PHE A 1 80 ? -20.180 13.155 30.260 1.00 84.81 80 PHE A CA 1
ATOM 665 C C . PHE A 1 80 ? -20.151 13.824 31.635 1.00 84.81 80 PHE A C 1
ATOM 667 O O . PHE A 1 80 ? -19.834 13.186 32.636 1.00 84.81 80 PHE A O 1
ATOM 674 N N . ASN A 1 81 ? -20.514 15.107 31.698 1.00 86.62 81 ASN A N 1
ATOM 675 C CA . ASN A 1 81 ? -20.603 15.833 32.973 1.00 86.62 81 ASN A CA 1
ATOM 676 C C . ASN A 1 81 ? -21.753 15.325 33.857 1.00 86.62 81 ASN A C 1
ATOM 678 O O . ASN A 1 81 ? -21.718 15.468 35.077 1.00 86.62 81 ASN A O 1
ATOM 682 N N . THR A 1 82 ? -22.782 14.747 33.238 1.00 85.56 82 THR A N 1
ATOM 683 C CA . THR A 1 82 ? -23.972 14.218 33.903 1.00 85.56 82 THR A CA 1
ATOM 684 C C . THR A 1 82 ? -24.301 12.830 33.363 1.00 85.56 82 THR A C 1
ATOM 686 O O . THR A 1 82 ? -24.161 12.606 32.159 1.00 85.56 82 THR A O 1
ATOM 689 N N . PRO A 1 83 ? -24.764 11.895 34.212 1.00 83.25 83 PRO A N 1
ATOM 690 C CA . PRO A 1 83 ? -25.124 10.558 33.760 1.00 83.25 83 PRO A CA 1
ATOM 691 C C . PRO A 1 83 ? -26.374 10.612 32.873 1.00 83.25 83 PRO A C 1
ATOM 693 O O . PRO A 1 83 ? -27.428 11.060 33.323 1.00 83.25 83 PRO A O 1
ATOM 696 N N . ILE A 1 84 ? -26.255 10.126 31.636 1.00 84.06 84 ILE A N 1
ATOM 697 C CA . ILE A 1 84 ? -27.373 9.984 30.693 1.00 84.06 84 ILE A CA 1
ATOM 698 C C . ILE A 1 84 ? -28.137 8.707 31.053 1.00 84.06 84 ILE A C 1
ATOM 700 O O . ILE A 1 84 ? -27.535 7.647 31.225 1.00 84.06 84 ILE A O 1
ATOM 704 N N . LYS A 1 85 ? -29.459 8.801 31.216 1.00 85.12 85 LYS A N 1
ATOM 705 C CA . LYS A 1 85 ? -30.310 7.693 31.676 1.00 85.12 85 LYS A CA 1
ATOM 706 C C . LYS A 1 85 ? -31.591 7.609 30.853 1.00 85.12 85 LYS A C 1
ATOM 708 O O . LYS A 1 85 ? -32.028 8.590 30.267 1.00 85.12 85 LYS A O 1
ATOM 713 N N . GLY A 1 86 ? -32.232 6.442 30.878 1.00 85.19 86 GLY A N 1
ATOM 714 C CA . GLY A 1 86 ? -33.561 6.258 30.294 1.00 85.19 86 GLY A CA 1
ATOM 715 C C . GLY A 1 86 ? -33.547 6.212 28.766 1.00 85.19 86 GLY A C 1
ATOM 716 O O . GLY A 1 86 ? -32.736 5.498 28.177 1.00 85.19 86 GLY A O 1
ATOM 717 N N . GLU A 1 87 ? -34.481 6.929 28.139 1.00 86.25 87 GLU A N 1
ATOM 718 C CA . GLU A 1 87 ? -34.669 6.942 26.680 1.00 86.25 87 GLU A CA 1
ATOM 719 C C . GLU A 1 87 ? -33.484 7.589 25.952 1.00 86.25 87 GLU A C 1
ATOM 721 O O . GLU A 1 87 ? -32.993 7.017 24.983 1.00 86.25 87 GLU A O 1
ATOM 726 N N . GLU A 1 88 ? -32.919 8.670 26.498 1.00 84.50 88 GLU A N 1
ATOM 727 C CA . GLU A 1 88 ? -31.756 9.367 25.922 1.00 84.50 88 GLU A CA 1
ATOM 728 C C . GLU A 1 88 ? -30.528 8.449 25.770 1.00 84.50 88 GLU A C 1
ATOM 730 O O . GLU A 1 88 ? -29.784 8.537 24.794 1.00 84.50 88 GLU A O 1
ATOM 735 N N . ALA A 1 89 ? -30.320 7.519 26.710 1.00 85.69 89 ALA A N 1
ATOM 736 C CA . ALA A 1 89 ? -29.219 6.556 26.639 1.00 85.69 89 ALA A CA 1
ATOM 737 C C . ALA A 1 89 ? -29.434 5.509 25.531 1.00 85.69 89 ALA A C 1
ATOM 739 O O . ALA A 1 89 ? -28.472 5.055 24.907 1.00 85.69 89 ALA A O 1
ATOM 740 N N . LYS A 1 90 ? -30.694 5.133 25.269 1.00 85.88 90 LYS A N 1
ATOM 741 C CA . LYS A 1 90 ? -31.052 4.213 24.181 1.00 85.88 90 LYS A CA 1
ATOM 742 C C . LYS A 1 90 ? -30.879 4.885 22.825 1.00 85.88 90 LYS A C 1
ATOM 744 O O . LYS A 1 90 ? -30.243 4.299 21.955 1.00 85.88 90 LYS A O 1
ATOM 749 N N . GLU A 1 91 ? -31.347 6.123 22.685 1.00 87.81 91 GLU A N 1
ATOM 750 C CA . GLU A 1 91 ? -31.163 6.918 21.466 1.00 87.81 91 GLU A CA 1
ATOM 751 C C . GLU A 1 91 ? -29.677 7.111 21.142 1.00 87.81 91 GLU A C 1
ATOM 753 O O . GLU A 1 91 ? -29.249 6.883 20.013 1.00 87.81 91 GLU A O 1
ATOM 758 N N . LEU A 1 92 ? -28.859 7.456 22.141 1.00 86.00 92 LEU A N 1
ATOM 759 C CA . LEU A 1 92 ? -27.416 7.649 21.977 1.00 86.00 92 LEU A CA 1
ATOM 760 C C . LEU A 1 92 ? -26.691 6.358 21.556 1.00 86.00 92 LEU A C 1
ATOM 762 O O . LEU A 1 92 ? -25.771 6.401 20.733 1.00 86.00 92 LEU A O 1
ATOM 766 N N . LYS A 1 93 ? -27.130 5.204 22.069 1.00 87.00 93 LYS A N 1
ATOM 767 C CA . LYS A 1 93 ? -26.635 3.890 21.642 1.00 87.00 93 LYS A CA 1
ATOM 768 C C . LYS A 1 93 ? -27.037 3.576 20.196 1.00 87.00 93 LYS A C 1
ATOM 770 O O . LYS A 1 93 ? -26.197 3.104 19.434 1.00 87.00 93 LYS A O 1
ATOM 775 N N . GLU A 1 94 ? -28.273 3.876 19.799 1.00 87.62 94 GLU A N 1
ATOM 776 C CA . GLU A 1 94 ? -28.763 3.674 18.425 1.00 87.62 94 GLU A CA 1
ATOM 777 C C . GLU A 1 94 ? -28.091 4.605 17.404 1.00 87.62 94 GLU A C 1
ATOM 779 O O . GLU A 1 94 ? -27.783 4.185 16.288 1.00 87.62 94 GLU A O 1
ATOM 784 N N . LEU A 1 95 ? -27.786 5.846 17.794 1.00 87.88 95 LEU A N 1
ATOM 785 C CA . LEU A 1 95 ? -27.070 6.830 16.973 1.00 87.88 95 LEU A CA 1
ATOM 786 C C . LEU A 1 95 ? -25.653 6.384 16.591 1.00 87.88 95 LEU A C 1
ATOM 788 O O . LEU A 1 95 ? -25.106 6.856 15.592 1.00 87.88 95 LEU A O 1
ATOM 792 N N . CYS A 1 96 ? -25.044 5.500 17.383 1.00 84.06 96 CYS A N 1
ATOM 793 C CA . CYS A 1 96 ? -23.666 5.061 17.208 1.00 84.06 96 CYS A CA 1
ATOM 794 C C . CYS A 1 96 ? -23.593 3.618 16.680 1.00 84.06 96 CYS A C 1
ATOM 796 O O . CYS A 1 96 ? -23.421 2.683 17.465 1.00 84.06 96 CYS A O 1
ATOM 798 N N . PRO A 1 97 ? -23.593 3.411 15.346 1.00 77.50 97 PRO A N 1
ATOM 799 C CA . PRO A 1 97 ? -23.589 2.074 14.735 1.00 77.50 97 PRO A CA 1
ATOM 800 C C . PRO A 1 97 ? -22.307 1.275 15.010 1.00 77.50 97 PRO A C 1
ATOM 802 O O . PRO A 1 97 ? -22.261 0.072 14.779 1.00 77.50 97 PRO A O 1
ATOM 805 N N . MET A 1 98 ? -21.263 1.940 15.509 1.00 82.00 98 MET A N 1
ATOM 806 C CA . MET A 1 98 ? -19.991 1.326 15.891 1.00 82.00 98 MET A CA 1
ATOM 807 C C . MET A 1 98 ? -20.015 0.708 17.298 1.00 82.00 98 MET A C 1
ATOM 809 O O . MET A 1 98 ? -18.987 0.205 17.740 1.00 82.00 98 MET A O 1
ATOM 813 N N . GLY A 1 99 ? -21.150 0.755 18.010 1.00 81.62 99 GLY A N 1
ATOM 814 C CA . GLY A 1 99 ? -21.291 0.133 19.331 1.00 81.62 99 GLY A CA 1
ATOM 815 C C . GLY A 1 99 ? -20.402 0.768 20.402 1.00 81.62 99 GLY A C 1
ATOM 816 O O . GLY A 1 99 ? -19.903 0.073 21.276 1.00 81.62 99 GLY A O 1
ATOM 817 N N . VAL A 1 100 ? -20.170 2.081 20.302 1.00 84.69 100 VAL A N 1
ATOM 818 C CA . VAL A 1 100 ? -19.261 2.832 21.191 1.00 84.69 100 VAL A CA 1
ATOM 819 C C . VAL A 1 100 ? -19.815 2.947 22.615 1.00 84.69 100 VAL A C 1
ATOM 821 O O . VAL A 1 100 ? -19.045 3.015 23.567 1.00 84.69 100 VAL A O 1
ATOM 824 N N . PHE A 1 101 ? -21.141 2.964 22.762 1.00 84.69 101 PHE A N 1
ATOM 825 C CA . PHE A 1 101 ? -21.819 3.153 24.042 1.00 84.69 101 PHE A CA 1
ATOM 826 C C . PHE A 1 101 ? -22.536 1.879 24.482 1.00 84.69 101 PHE A C 1
ATOM 828 O O . PHE A 1 101 ? -23.230 1.241 23.683 1.00 84.69 101 PHE A O 1
ATOM 835 N N . ASP A 1 102 ? -22.421 1.554 25.770 1.00 82.75 102 ASP A N 1
ATOM 836 C CA . ASP A 1 102 ? -23.204 0.499 26.403 1.00 82.75 102 ASP A CA 1
ATOM 837 C C . ASP A 1 102 ? -23.989 1.027 27.607 1.00 82.75 102 ASP A C 1
ATOM 839 O O . ASP A 1 102 ? -23.618 2.023 28.228 1.00 82.75 102 ASP A O 1
ATOM 843 N N . ILE A 1 103 ? -25.117 0.378 27.893 1.00 82.50 103 ILE A N 1
ATOM 844 C CA . ILE A 1 103 ? -26.019 0.759 28.979 1.00 82.50 103 ILE A CA 1
ATOM 845 C C . ILE A 1 103 ? -25.801 -0.236 30.111 1.00 82.50 103 ILE A C 1
ATOM 847 O O . ILE A 1 103 ? -26.261 -1.374 30.039 1.00 82.50 103 ILE A O 1
ATOM 851 N N . GLU A 1 104 ? -25.112 0.200 31.161 1.00 78.06 104 GLU A N 1
ATOM 852 C CA . GLU A 1 104 ? -24.953 -0.589 32.377 1.00 78.06 104 GLU A CA 1
ATOM 853 C C . GLU A 1 104 ? -26.097 -0.300 33.354 1.00 78.06 104 GLU A C 1
ATOM 855 O O . GLU A 1 104 ? -26.324 0.839 33.772 1.00 78.06 104 GLU A O 1
ATOM 860 N N . GLU A 1 105 ? -26.815 -1.344 33.762 1.00 67.50 105 GLU A N 1
ATOM 861 C CA . GLU A 1 105 ? -27.785 -1.244 34.849 1.00 67.50 105 GLU A CA 1
ATOM 862 C C . GLU A 1 105 ? -27.055 -1.330 36.193 1.00 67.50 105 GLU A C 1
ATOM 864 O O . GLU A 1 105 ? -26.621 -2.395 36.635 1.00 67.50 105 GLU A O 1
ATOM 869 N N . THR A 1 106 ? -26.909 -0.193 36.873 1.00 65.75 106 THR A N 1
ATOM 870 C CA . THR A 1 106 ? -26.388 -0.183 38.243 1.00 65.75 106 THR A CA 1
ATOM 871 C C . THR A 1 106 ? -27.499 -0.571 39.221 1.00 65.75 106 THR A C 1
ATOM 873 O O . THR A 1 106 ? -28.490 0.145 39.354 1.00 65.75 106 THR A O 1
ATOM 876 N N . ILE A 1 107 ? -27.333 -1.683 39.944 1.00 64.88 107 ILE A N 1
ATOM 877 C CA . ILE A 1 107 ? -28.268 -2.108 40.997 1.00 64.88 107 ILE A CA 1
ATOM 878 C C . ILE A 1 107 ? -27.860 -1.453 42.321 1.00 64.88 107 ILE A C 1
ATOM 880 O O . ILE A 1 107 ? -26.815 -1.775 42.887 1.00 64.88 107 ILE A O 1
ATOM 884 N N . SER A 1 108 ? -28.694 -0.557 42.848 1.00 66.19 108 SER A N 1
ATOM 885 C CA . SER A 1 108 ? -28.544 -0.002 44.198 1.00 66.19 108 SER A CA 1
ATOM 886 C C . SER A 1 108 ? -29.343 -0.826 45.209 1.00 66.19 108 SER A C 1
ATOM 888 O O . SER A 1 108 ? -30.556 -0.975 45.076 1.00 66.19 108 SER A O 1
ATOM 890 N N . ILE A 1 109 ? -28.668 -1.356 46.233 1.00 68.25 109 ILE A N 1
ATOM 891 C CA . ILE A 1 109 ? -29.296 -2.129 47.314 1.00 68.25 109 ILE A CA 1
ATOM 892 C C . ILE A 1 109 ? -29.376 -1.249 48.552 1.00 68.25 109 ILE A C 1
ATOM 894 O O . ILE A 1 109 ? -28.356 -0.916 49.156 1.00 68.25 109 ILE A O 1
ATOM 898 N N . GLU A 1 110 ? -30.595 -0.910 48.948 1.00 70.38 110 GLU A N 1
ATOM 899 C CA . GLU A 1 110 ? -30.871 -0.150 50.162 1.00 70.38 110 GLU A CA 1
ATOM 900 C C . GLU A 1 110 ? -31.303 -1.096 51.286 1.00 70.38 110 GLU A C 1
ATOM 902 O O . GLU A 1 110 ? -32.007 -2.080 51.063 1.00 70.38 110 GLU A O 1
ATOM 907 N N . SER A 1 111 ? -30.851 -0.822 52.510 1.00 72.62 111 SER A N 1
ATOM 908 C CA . SER A 1 111 ? -31.216 -1.608 53.687 1.00 72.62 111 SER A CA 1
ATOM 909 C C . SER A 1 111 ? -32.105 -0.808 54.623 1.00 72.62 111 SER A C 1
ATOM 911 O O . SER A 1 111 ? -31.752 0.297 55.022 1.00 72.62 111 SER A O 1
ATOM 913 N N . THR A 1 112 ? -33.198 -1.418 55.076 1.00 72.56 112 THR A N 1
ATOM 914 C CA . THR A 1 112 ? -34.098 -0.882 56.110 1.00 72.56 112 THR A CA 1
ATOM 915 C C . THR A 1 112 ? -33.533 -1.065 57.532 1.00 72.56 112 THR A C 1
ATOM 917 O O . THR A 1 112 ? -34.261 -1.343 58.479 1.00 72.56 112 THR A O 1
ATOM 920 N N . CYS A 1 113 ? -32.212 -0.939 57.696 1.00 61.62 113 CYS A N 1
ATOM 921 C CA . CYS A 1 113 ? -31.465 -0.987 58.963 1.00 61.62 113 CYS A CA 1
ATOM 922 C C . CYS A 1 113 ? -31.402 -2.335 59.715 1.00 61.62 113 CYS A C 1
ATOM 924 O O . CYS A 1 113 ? -30.633 -2.437 60.667 1.00 61.62 113 CYS A O 1
ATOM 926 N N . SER A 1 114 ? -32.117 -3.391 59.309 1.00 78.69 114 SER A N 1
ATOM 927 C CA . SER A 1 114 ? -32.026 -4.705 59.983 1.00 78.69 114 SER A CA 1
ATOM 928 C C . SER A 1 114 ? -30.777 -5.515 59.609 1.00 78.69 114 SER A C 1
ATOM 930 O O . SER A 1 114 ? -30.279 -6.293 60.418 1.00 78.69 114 SER A O 1
ATOM 932 N N . ILE A 1 115 ? -30.262 -5.361 58.385 1.00 77.88 115 ILE A N 1
ATOM 933 C CA . ILE A 1 115 ? -29.099 -6.105 57.869 1.00 77.88 115 ILE A CA 1
ATOM 934 C C . ILE A 1 115 ? -28.227 -5.131 57.073 1.00 77.88 115 ILE A C 1
ATOM 936 O O . ILE A 1 115 ? -28.762 -4.459 56.204 1.00 77.88 115 ILE A O 1
ATOM 940 N N . PRO A 1 116 ? -26.903 -5.038 57.272 1.00 78.00 116 PRO A N 1
ATOM 941 C CA . PRO A 1 116 ? -26.066 -4.147 56.465 1.00 78.00 116 PRO A CA 1
ATOM 942 C C . PRO A 1 116 ? -26.227 -4.404 54.956 1.00 78.00 116 PRO A C 1
ATOM 944 O O . PRO A 1 116 ? -26.148 -5.556 54.524 1.00 78.00 116 PRO A O 1
ATOM 947 N N . ALA A 1 117 ? -26.390 -3.348 54.149 1.00 75.88 117 ALA A N 1
ATOM 948 C CA . ALA A 1 117 ? -26.560 -3.453 52.691 1.00 75.88 117 ALA A CA 1
ATOM 949 C C . ALA A 1 117 ? -25.503 -4.348 51.990 1.00 75.88 117 ALA A C 1
ATOM 951 O O . ALA A 1 117 ? -25.892 -5.174 51.162 1.00 75.88 117 ALA A O 1
ATOM 952 N N . PRO A 1 118 ? -24.203 -4.334 52.376 1.00 77.38 118 PRO A N 1
ATOM 953 C CA . PRO A 1 118 ? -23.204 -5.236 51.788 1.00 77.38 118 PRO A CA 1
ATOM 954 C C . PRO A 1 118 ? -23.435 -6.729 52.083 1.00 77.38 118 PRO A C 1
ATOM 956 O O . PRO A 1 118 ? -22.945 -7.591 51.353 1.00 77.38 118 PRO A O 1
ATOM 959 N N . LYS A 1 119 ? -24.137 -7.058 53.177 1.00 82.62 119 LYS A N 1
ATOM 960 C CA . LYS A 1 119 ? -24.458 -8.442 53.566 1.00 82.62 119 LYS A CA 1
ATOM 961 C C . LYS A 1 119 ? -25.755 -8.934 52.929 1.00 82.62 119 LYS A C 1
ATOM 963 O O . LYS A 1 119 ? -25.849 -10.119 52.627 1.00 82.62 119 LYS A O 1
ATOM 968 N N . LEU A 1 120 ? -26.705 -8.032 52.680 1.00 84.75 120 LEU A N 1
ATOM 969 C CA . LEU A 1 120 ? -28.010 -8.328 52.079 1.00 84.75 120 LEU A CA 1
ATOM 970 C C . LEU A 1 120 ? -27.878 -9.091 50.754 1.00 84.75 120 LEU A C 1
ATOM 972 O O . LEU A 1 120 ? -28.462 -10.161 50.605 1.00 84.75 120 LEU A O 1
ATOM 976 N N . PHE A 1 121 ? -27.040 -8.599 49.835 1.00 81.50 121 PHE A N 1
ATOM 977 C CA . PHE A 1 121 ? -26.828 -9.264 48.546 1.00 81.50 121 PHE A CA 1
ATOM 978 C C . PHE A 1 121 ? -26.185 -10.645 48.694 1.00 81.50 121 PHE A C 1
ATOM 980 O O . PHE A 1 121 ? -26.622 -11.608 48.069 1.00 81.50 121 PHE A O 1
ATOM 987 N N . LYS A 1 122 ? -25.165 -10.764 49.555 1.00 85.69 122 LYS A N 1
ATOM 988 C CA . LYS A 1 122 ? -24.459 -12.034 49.782 1.00 85.69 122 LYS A CA 1
ATOM 989 C C . LYS A 1 122 ? -25.399 -13.107 50.326 1.00 85.69 122 LYS A C 1
ATOM 991 O O . LYS A 1 122 ? -25.433 -14.203 49.777 1.00 85.69 122 LYS A O 1
ATOM 996 N N . MET A 1 123 ? -26.192 -12.763 51.341 1.00 86.44 123 MET A N 1
ATOM 997 C CA . MET A 1 123 ? -27.167 -13.679 51.936 1.00 86.44 123 MET A CA 1
ATOM 998 C C . MET A 1 123 ? -28.249 -14.086 50.930 1.00 86.44 123 MET A C 1
ATOM 1000 O O . MET A 1 123 ? -28.596 -15.260 50.846 1.00 86.44 123 MET A O 1
ATOM 1004 N N . ALA A 1 124 ? -28.751 -13.141 50.127 1.00 85.88 124 ALA A N 1
ATOM 1005 C CA . ALA A 1 124 ? -29.743 -13.440 49.097 1.00 85.88 124 ALA A CA 1
ATOM 1006 C C . ALA A 1 124 ? -29.208 -14.433 48.049 1.00 85.88 124 ALA A C 1
ATOM 1008 O O . ALA A 1 124 ? -29.895 -15.394 47.706 1.00 85.88 124 ALA A O 1
ATOM 1009 N N . VAL A 1 125 ? -27.969 -14.245 47.579 1.00 89.75 125 VAL A N 1
ATOM 1010 C CA . VAL A 1 125 ? -27.319 -15.149 46.615 1.00 89.75 125 VAL A CA 1
ATOM 1011 C C . VAL A 1 125 ? -27.084 -16.538 47.211 1.00 89.75 125 VAL A C 1
ATOM 1013 O O . VAL A 1 125 ? -27.231 -17.538 46.510 1.00 89.75 125 VAL A O 1
ATOM 1016 N N . GLU A 1 126 ? -26.727 -16.618 48.489 1.00 92.56 126 GLU A N 1
ATOM 1017 C CA . GLU A 1 126 ? -26.489 -17.882 49.189 1.00 92.56 126 GLU A CA 1
ATOM 1018 C C . GLU A 1 126 ? -27.773 -18.713 49.307 1.00 92.56 126 GLU A C 1
ATOM 1020 O O . GLU A 1 126 ? -27.810 -19.850 48.837 1.00 92.56 126 GLU A O 1
ATOM 1025 N N . VAL A 1 127 ? -28.869 -18.099 49.764 1.00 93.38 127 VAL A N 1
ATOM 1026 C CA . VAL A 1 127 ? -30.197 -18.739 49.805 1.00 93.38 127 VAL A CA 1
ATOM 1027 C C . VAL A 1 127 ? -30.649 -19.182 48.410 1.00 93.38 127 VAL A C 1
ATOM 1029 O O . VAL A 1 127 ? -31.264 -20.239 48.246 1.00 93.38 127 VAL A O 1
ATOM 1032 N N . LEU A 1 128 ? -30.355 -18.388 47.378 1.00 93.62 128 LEU A N 1
ATOM 1033 C CA . LEU A 1 128 ? -30.731 -18.712 46.002 1.00 93.62 128 LEU A CA 1
ATOM 1034 C C . LEU A 1 128 ? -29.947 -19.923 45.469 1.00 93.62 128 LEU A C 1
ATOM 1036 O O . LEU A 1 128 ? -30.527 -20.779 44.798 1.00 93.62 128 LEU A O 1
ATOM 1040 N N . LYS A 1 129 ? -28.660 -20.048 45.821 1.00 94.12 129 LYS A N 1
ATOM 1041 C CA . LYS A 1 129 ? -27.847 -21.238 45.518 1.00 94.12 129 LYS A CA 1
ATOM 1042 C C . LYS A 1 129 ? -28.389 -22.481 46.209 1.00 94.12 129 LYS A C 1
ATOM 1044 O O . LYS A 1 129 ? -28.528 -23.507 45.548 1.00 94.12 129 LYS A O 1
ATOM 1049 N N . GLU A 1 130 ? -28.711 -22.391 47.497 1.00 94.94 130 GLU A N 1
ATOM 1050 C CA . GLU A 1 130 ? -29.269 -23.511 48.261 1.00 94.94 130 GLU A CA 1
ATOM 1051 C C . GLU A 1 130 ? -30.559 -24.016 47.619 1.00 94.94 130 GLU A C 1
ATOM 1053 O O . GLU A 1 130 ? -30.644 -25.186 47.247 1.00 94.94 130 GLU A O 1
ATOM 1058 N N . LYS A 1 131 ? -31.512 -23.112 47.360 1.00 94.56 131 LYS A N 1
ATOM 1059 C CA . LYS A 1 131 ? -32.778 -23.459 46.703 1.00 94.56 131 LYS A CA 1
ATOM 1060 C C . LYS A 1 131 ? -32.573 -24.093 45.329 1.00 94.56 131 LYS A C 1
ATOM 1062 O O . LYS A 1 131 ? -33.300 -25.019 44.980 1.00 94.56 131 LYS A O 1
ATOM 1067 N N . ALA A 1 132 ? -31.588 -23.639 44.554 1.00 91.25 132 ALA A N 1
ATOM 1068 C CA . ALA A 1 132 ? -31.273 -24.230 43.255 1.00 91.25 132 ALA A CA 1
ATOM 1069 C C . ALA A 1 132 ? -30.700 -25.655 43.372 1.00 91.25 132 ALA A C 1
ATOM 1071 O O . ALA A 1 132 ? -30.993 -26.507 42.529 1.00 91.25 132 ALA A O 1
ATOM 1072 N N . VAL A 1 133 ? -29.901 -25.946 44.408 1.00 93.44 133 VAL A N 1
ATOM 1073 C CA . VAL A 1 133 ? -29.437 -27.313 44.705 1.00 93.44 133 VAL A CA 1
ATOM 1074 C C . VAL A 1 133 ? -30.626 -28.199 45.056 1.00 93.44 133 VAL A C 1
ATOM 1076 O O . VAL A 1 133 ? -30.806 -29.227 44.407 1.00 93.44 133 VAL A O 1
ATOM 1079 N N . THR A 1 134 ? -31.476 -27.762 45.987 1.00 93.25 134 THR A N 1
ATOM 1080 C CA . THR A 1 134 ? -32.652 -28.532 46.414 1.00 93.25 134 THR A CA 1
ATOM 1081 C C . THR A 1 134 ? -33.595 -28.796 45.243 1.00 93.25 134 THR A C 1
ATOM 1083 O O . THR A 1 134 ? -34.063 -29.912 45.044 1.00 93.25 134 THR A O 1
ATOM 1086 N N . PHE A 1 135 ? -33.839 -27.785 44.407 1.00 92.69 135 PHE A N 1
ATOM 1087 C CA . PHE A 1 135 ? -34.707 -27.921 43.240 1.00 92.69 135 PHE A CA 1
ATOM 1088 C C . PHE A 1 135 ? -34.156 -28.923 42.218 1.00 92.69 135 PHE A C 1
ATOM 1090 O O . PHE A 1 135 ? -34.894 -29.750 41.686 1.00 92.69 135 PHE A O 1
ATOM 1097 N N . ARG A 1 136 ? -32.842 -28.907 41.983 1.00 90.81 136 ARG A N 1
ATOM 1098 C CA . ARG A 1 136 ? -32.158 -29.883 41.124 1.00 90.81 136 ARG A CA 1
ATOM 1099 C C . ARG A 1 136 ? -32.247 -31.307 41.675 1.00 90.81 136 ARG A C 1
ATOM 1101 O O . ARG A 1 136 ? -32.398 -32.240 40.890 1.00 90.81 136 ARG A O 1
ATOM 1108 N N . GLU A 1 137 ? -32.147 -31.484 42.988 1.00 92.00 137 GLU A N 1
ATOM 1109 C CA . GLU A 1 137 ? -32.323 -32.790 43.633 1.00 92.00 137 GLU A CA 1
ATOM 1110 C C . GLU A 1 137 ? -33.753 -33.308 43.463 1.00 92.00 137 GLU A C 1
ATOM 1112 O O . GLU A 1 137 ? -33.928 -34.457 43.067 1.00 92.00 137 GLU A O 1
ATOM 1117 N N . ILE A 1 138 ? -34.756 -32.444 43.651 1.00 91.31 138 ILE A N 1
ATOM 1118 C CA . ILE A 1 138 ? -36.178 -32.769 43.448 1.00 91.31 138 ILE A CA 1
ATOM 1119 C C . ILE A 1 138 ? -36.469 -33.179 41.995 1.00 91.31 138 ILE A C 1
ATOM 1121 O O . ILE A 1 138 ? -37.244 -34.101 41.752 1.00 91.31 138 ILE A O 1
ATOM 1125 N N . ILE A 1 139 ? -35.859 -32.512 41.009 1.00 90.75 139 ILE A N 1
ATOM 1126 C CA . ILE A 1 139 ? -36.014 -32.897 39.596 1.00 90.75 139 ILE A CA 1
ATOM 1127 C C . ILE A 1 139 ? -35.423 -34.287 39.343 1.00 90.75 139 ILE A C 1
ATOM 1129 O O . ILE A 1 139 ? -36.041 -35.095 38.653 1.00 90.75 139 ILE A O 1
ATOM 1133 N N . ARG A 1 140 ? -34.243 -34.581 39.900 1.00 87.44 140 ARG A N 1
ATOM 1134 C CA . ARG A 1 140 ? -33.588 -35.885 39.718 1.00 87.44 140 ARG A CA 1
ATOM 1135 C C . ARG A 1 140 ? -34.404 -37.030 40.303 1.00 87.44 140 ARG A C 1
ATOM 1137 O O . ARG A 1 140 ? -34.494 -38.071 39.666 1.00 87.44 140 ARG A O 1
ATOM 1144 N N . THR A 1 141 ? -34.998 -36.844 41.478 1.00 88.75 141 THR A N 1
ATOM 1145 C CA . THR A 1 141 ? -35.855 -37.866 42.092 1.00 88.75 141 THR A CA 1
ATOM 1146 C C . THR A 1 141 ? -37.136 -38.095 41.299 1.00 88.75 141 THR A C 1
ATOM 1148 O O . THR A 1 141 ? -37.513 -39.243 41.111 1.00 88.75 141 THR A O 1
ATOM 1151 N N . LYS A 1 142 ? -37.751 -37.044 40.745 1.00 80.94 142 LYS A N 1
ATOM 1152 C CA . LYS A 1 142 ? -38.974 -37.168 39.933 1.00 80.94 142 LYS A CA 1
ATOM 1153 C C . LYS A 1 142 ? -38.780 -37.706 38.510 1.00 80.94 142 LYS A C 1
ATOM 1155 O O . LYS A 1 142 ? -39.766 -38.061 37.886 1.00 80.94 142 LYS A O 1
ATOM 1160 N N . GLN A 1 143 ? -37.561 -37.725 37.965 1.00 69.31 143 GLN A N 1
ATOM 1161 C CA . GLN A 1 143 ? -37.279 -38.341 36.653 1.00 69.31 143 GLN A CA 1
ATOM 1162 C C . GLN A 1 143 ? -36.965 -39.844 36.733 1.00 69.31 143 GLN A C 1
ATOM 1164 O O . GLN A 1 143 ? -36.810 -40.485 35.697 1.00 69.31 143 GLN A O 1
ATOM 1169 N N . LEU A 1 144 ? -36.815 -40.384 37.946 1.00 59.03 144 LEU A N 1
ATOM 1170 C CA . LEU A 1 144 ? -36.546 -41.802 38.211 1.00 59.03 144 LEU A CA 1
ATOM 1171 C C . LEU A 1 144 ? -37.812 -42.584 38.619 1.00 59.03 144 LEU A C 1
ATOM 1173 O O . LEU A 1 144 ? -37.726 -43.800 38.791 1.00 59.03 144 LEU A O 1
ATOM 1177 N N . GLU A 1 145 ? -38.948 -41.894 38.759 1.00 52.22 145 GLU A N 1
ATOM 1178 C CA . GLU A 1 145 ? -40.307 -42.458 38.854 1.00 52.22 145 GLU A CA 1
ATOM 1179 C C . GLU A 1 145 ? -40.963 -42.497 37.468 1.00 52.22 145 GLU A C 1
ATOM 1181 O O . GLU A 1 145 ? -41.654 -43.500 37.179 1.00 52.22 145 GLU A O 1
#

Sequence (145 aa):
MAEYRFYARDLVWIPFSERQKQKFINDPPHPVHPDILITKLRPGQEIELYGYLEKGLGKTHAKWSPVATAVYRLEPEFVFNTPIKGEEAKELKELCPMGVFDIEETISIESTCSIPAPKLFKMAVEVLKEKAVTFREIIRTKQLE

Radius of gyration: 36.67 Å; chains: 1; bounding box: 67×58×98 Å

Foldseek 3Di:
DDKAWDWQLVDDDDDPDPVLCVVCVPPDDGDPDGGHTPDIDDPPDDDDDDDDDDQDDCVVDVVNPPDPDDDDDDDDDDDDPDDDDDPRLVVVCVVDPVRPDDDDDDDDFDDPPPDPSVVVVVVVVVVVVVVVVVVVVVVVVVVVD

InterPro domains:
  IPR011263 DNA-directed RNA polymerase, RpoA/D/Rpb3-type [SM00662] (3-138)
  IPR036603 RNA polymerase, RBP11-like subunit [G3DSA:3.30.1360.10] (31-144)
  IPR036643 DNA-directed RNA polymerase, insert domain superfamily [SSF56553] (6-66)
  IPR050518 Archaeal Rpo3/Eukaryotic RPB3 RNA Polymerase Subunit [PTHR11800] (7-105)

pLDDT: mean 87.74, std 8.98, range [52.22, 96.81]